Protein AF-X7E9Z0-F1 (afdb_monomer_lite)

pLDDT: mean 79.42, std 11.6, range [44.28, 94.25]

Secondary structure (DSSP, 8-state):
-PPP--EEEEEEEE-SSS-EEEEEEE---SSSHHHHHTTT--TT------------PPP-SSB--EEEETTTHHHHHHHHHTSPTT-B--EEEE-S-GGGGTTPPPPBPP-

Foldseek 3Di:
DPPPWAKAWQDWAAPDPPDIDTDIDTDQDPDDDVNVCVVPDDPPDDDDDDDDDDPDQPDQQAEDEEEEELSCVSVVVSSVVPYDPNYAYAYYYHYPDPVSVVPDDGGHHDD

Organism: NCBI:txid1449350

Structure (mmCIF, N/CA/C/O backbone):
data_AF-X7E9Z0-F1
#
_entry.id   AF-X7E9Z0-F1
#
loop_
_atom_site.group_PDB
_atom_site.id
_atom_site.type_symbol
_atom_site.label_atom_id
_atom_site.label_alt_id
_atom_site.label_comp_id
_atom_site.label_asym_id
_atom_site.label_entity_id
_atom_site.label_seq_id
_atom_site.pdbx_PDB_ins_code
_atom_site.Cartn_x
_atom_site.Cartn_y
_atom_site.Cartn_z
_atom_site.occupancy
_atom_site.B_iso_or_equiv
_atom_site.auth_seq_id
_atom_site.auth_comp_id
_atom_site.auth_asym_id
_atom_site.auth_atom_id
_atom_site.pdbx_PDB_model_num
ATOM 1 N N . MET A 1 1 ? 12.349 19.133 -4.521 1.00 44.28 1 MET A N 1
ATOM 2 C CA . MET A 1 1 ? 12.025 17.948 -3.697 1.00 44.28 1 MET A CA 1
ATOM 3 C C . MET A 1 1 ? 11.795 16.773 -4.642 1.00 44.28 1 MET A C 1
ATOM 5 O O . MET A 1 1 ? 11.046 16.936 -5.595 1.00 44.28 1 MET A O 1
ATOM 9 N N . ARG A 1 2 ? 12.520 15.656 -4.501 1.00 46.09 2 ARG A N 1
ATOM 10 C CA . ARG A 1 2 ? 12.305 14.464 -5.348 1.00 46.09 2 ARG A CA 1
ATOM 11 C C . ARG A 1 2 ? 11.078 13.725 -4.797 1.00 46.09 2 ARG A C 1
ATOM 13 O O . ARG A 1 2 ? 11.052 13.555 -3.581 1.00 46.09 2 ARG A O 1
ATOM 20 N N . P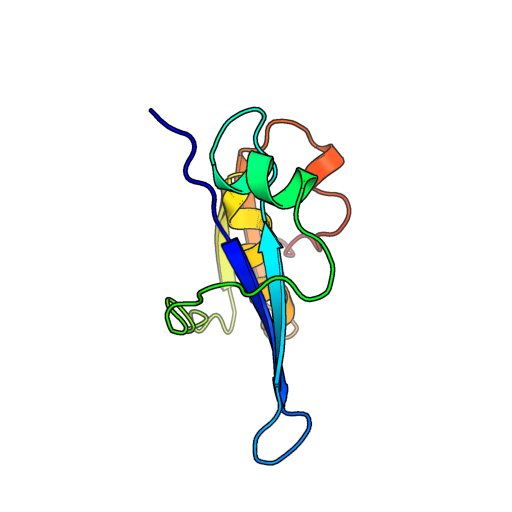RO A 1 3 ? 10.095 13.305 -5.612 1.00 50.44 3 PRO A N 1
ATOM 21 C CA . PRO A 1 3 ? 8.974 12.532 -5.089 1.00 50.44 3 PRO A CA 1
ATOM 22 C C . PRO A 1 3 ? 9.525 11.235 -4.492 1.00 50.44 3 PRO A C 1
ATOM 24 O O . PRO A 1 3 ? 10.210 10.468 -5.179 1.00 50.44 3 PRO A O 1
ATOM 27 N N . ALA A 1 4 ? 9.303 11.038 -3.193 1.00 53.28 4 ALA A N 1
ATOM 28 C CA . ALA A 1 4 ? 9.629 9.789 -2.532 1.00 53.28 4 ALA A CA 1
ATOM 29 C C . ALA A 1 4 ? 8.768 8.707 -3.182 1.00 53.28 4 ALA A C 1
ATOM 31 O O . ALA A 1 4 ? 7.547 8.770 -3.149 1.00 53.28 4 ALA A O 1
ATOM 32 N N . SER A 1 5 ? 9.396 7.738 -3.841 1.00 61.47 5 SER A N 1
ATOM 33 C CA . SER A 1 5 ? 8.654 6.577 -4.317 1.00 61.47 5 SER A CA 1
ATOM 34 C C . SER A 1 5 ? 8.384 5.693 -3.109 1.00 61.47 5 SER A C 1
ATOM 36 O O . SER A 1 5 ? 9.314 5.063 -2.609 1.00 61.47 5 SER A O 1
ATOM 38 N N . MET A 1 6 ? 7.147 5.687 -2.612 1.00 67.12 6 MET A N 1
ATOM 39 C CA . MET A 1 6 ? 6.764 4.781 -1.536 1.00 67.12 6 MET A CA 1
ATOM 40 C C . MET A 1 6 ? 6.396 3.420 -2.122 1.00 67.12 6 MET A C 1
ATOM 42 O O . MET A 1 6 ? 5.617 3.320 -3.074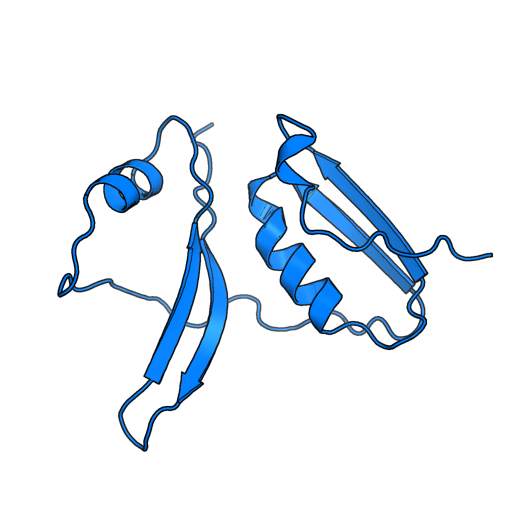 1.00 67.12 6 MET A O 1
ATOM 46 N N . THR A 1 7 ? 6.979 2.377 -1.542 1.00 66.38 7 THR A N 1
ATOM 47 C CA . THR A 1 7 ? 6.574 0.992 -1.758 1.00 66.38 7 THR A CA 1
ATOM 48 C C . THR A 1 7 ? 5.979 0.481 -0.461 1.00 66.38 7 THR A C 1
ATOM 50 O O . THR A 1 7 ? 6.626 0.566 0.584 1.00 66.38 7 THR A O 1
ATOM 53 N N . ALA A 1 8 ? 4.764 -0.041 -0.517 1.00 74.38 8 ALA A N 1
ATOM 54 C CA . ALA A 1 8 ? 4.082 -0.558 0.657 1.00 74.38 8 ALA A CA 1
ATOM 55 C C . ALA A 1 8 ? 3.836 -2.051 0.483 1.00 74.38 8 ALA A C 1
ATOM 57 O O . ALA A 1 8 ? 3.195 -2.476 -0.477 1.00 74.38 8 ALA A O 1
ATOM 58 N N . THR A 1 9 ? 4.340 -2.845 1.425 1.00 77.19 9 THR A N 1
ATOM 59 C CA . THR A 1 9 ? 4.020 -4.268 1.504 1.00 77.19 9 THR A CA 1
ATOM 60 C C . THR A 1 9 ? 2.528 -4.440 1.721 1.00 77.19 9 THR A C 1
ATOM 62 O O . THR A 1 9 ? 1.975 -3.939 2.703 1.00 77.19 9 THR A O 1
ATOM 65 N N . ARG A 1 10 ? 1.902 -5.193 0.823 1.00 77.44 10 ARG A N 1
ATOM 66 C CA . ARG A 1 10 ? 0.495 -5.551 0.909 1.00 77.44 10 ARG A CA 1
ATOM 67 C C . ARG A 1 10 ? 0.333 -6.876 1.638 1.00 77.44 10 ARG A C 1
ATOM 69 O O . ARG A 1 10 ? -0.342 -6.935 2.658 1.00 77.44 10 ARG A O 1
ATOM 76 N N . GLU A 1 11 ? 0.995 -7.917 1.145 1.00 82.50 11 GLU A N 1
ATOM 77 C CA . GLU A 1 11 ? 0.813 -9.288 1.620 1.00 82.50 11 GLU A CA 1
ATOM 78 C C . GLU A 1 11 ? 2.124 -10.077 1.554 1.00 82.50 11 GLU A C 1
ATOM 80 O O . GLU A 1 11 ? 2.932 -9.904 0.638 1.00 82.50 11 GLU A O 1
ATOM 85 N N . ILE A 1 12 ? 2.314 -10.976 2.519 1.00 86.19 12 ILE A N 1
ATOM 86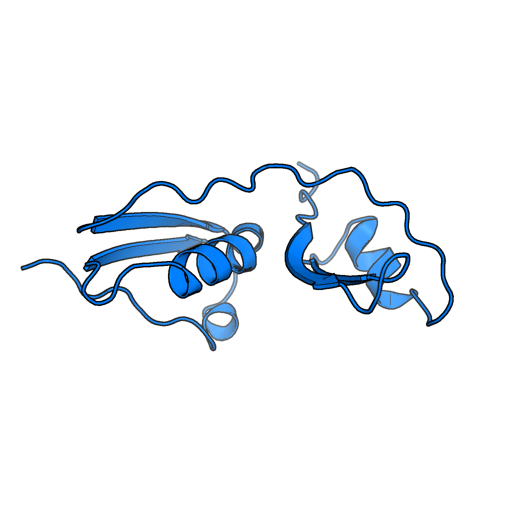 C CA . ILE A 1 12 ? 3.399 -11.957 2.525 1.00 86.19 12 ILE A CA 1
ATOM 87 C C . ILE A 1 12 ? 2.777 -13.318 2.819 1.00 86.19 12 ILE A C 1
ATOM 89 O O . ILE A 1 12 ? 2.221 -13.520 3.896 1.00 86.19 12 ILE A O 1
ATOM 93 N N . HIS A 1 13 ? 2.886 -14.247 1.874 1.00 87.94 13 HIS A N 1
ATOM 94 C CA . HIS A 1 13 ? 2.365 -15.607 1.991 1.00 87.94 13 HIS A CA 1
ATOM 95 C C . HIS A 1 13 ? 3.527 -16.589 1.943 1.00 87.94 13 HIS A C 1
ATOM 97 O O . HIS A 1 13 ? 4.290 -16.582 0.979 1.00 87.94 13 HIS A O 1
ATOM 103 N N . ARG A 1 14 ? 3.675 -17.448 2.953 1.00 90.88 14 ARG A N 1
ATOM 104 C CA . ARG A 1 14 ? 4.586 -18.597 2.834 1.00 90.88 14 ARG A CA 1
ATOM 105 C C . ARG A 1 14 ? 3.930 -19.654 1.953 1.00 90.88 14 ARG A C 1
ATOM 107 O O . ARG A 1 14 ? 2.743 -19.921 2.108 1.00 90.88 14 ARG A O 1
ATOM 114 N N . LEU A 1 15 ? 4.702 -20.235 1.044 1.00 92.00 15 LEU A N 1
ATOM 115 C CA . LEU A 1 15 ? 4.264 -21.302 0.141 1.00 92.00 15 LEU A CA 1
ATOM 116 C C . LEU A 1 15 ? 4.836 -22.673 0.543 1.00 92.00 15 LEU A C 1
ATOM 118 O O . LEU A 1 15 ? 4.341 -23.697 0.087 1.00 92.00 15 LEU A O 1
ATOM 122 N N . GLY A 1 16 ? 5.844 -22.690 1.417 1.00 90.44 16 GLY A N 1
ATOM 123 C CA . GLY A 1 16 ? 6.482 -23.885 1.965 1.00 90.44 16 GLY A CA 1
ATOM 124 C C . GLY A 1 16 ? 7.497 -23.507 3.047 1.00 90.44 16 GLY A C 1
ATOM 125 O O . GLY A 1 16 ? 7.445 -22.398 3.583 1.00 90.44 16 GLY A O 1
ATOM 126 N N . GLU A 1 17 ? 8.436 -24.404 3.360 1.00 90.44 17 GLU A N 1
ATOM 127 C CA . GLU A 1 17 ? 9.508 -24.102 4.325 1.00 90.44 17 GLU A CA 1
ATOM 128 C C . GLU A 1 17 ? 10.495 -23.045 3.809 1.00 90.44 17 GLU A C 1
ATOM 130 O O . GLU A 1 17 ? 10.935 -22.199 4.586 1.00 90.44 17 GLU A O 1
ATOM 135 N N . ALA A 1 18 ? 10.808 -23.064 2.509 1.00 90.06 18 ALA A N 1
ATOM 136 C CA . ALA A 1 18 ? 11.809 -22.186 1.896 1.00 90.06 18 ALA A CA 1
ATOM 137 C C . ALA A 1 18 ? 11.228 -21.149 0.916 1.00 90.06 18 ALA A C 1
ATOM 139 O O . ALA A 1 18 ? 11.934 -20.221 0.528 1.00 90.06 18 ALA A O 1
ATOM 140 N N . ASP A 1 19 ? 9.948 -21.271 0.554 1.00 91.31 19 ASP A N 1
ATOM 141 C CA . ASP A 1 19 ? 9.324 -20.441 -0.477 1.00 91.31 19 ASP A CA 1
ATOM 142 C C . ASP A 1 19 ? 8.302 -19.467 0.103 1.00 91.31 19 ASP A C 1
ATOM 144 O O . ASP A 1 19 ? 7.490 -19.801 0.974 1.00 91.31 19 ASP A O 1
ATOM 148 N N . ALA A 1 20 ? 8.295 -18.249 -0.436 1.00 90.25 20 ALA A N 1
ATOM 149 C CA . ALA A 1 20 ? 7.319 -17.229 -0.093 1.00 90.25 20 ALA A CA 1
ATOM 150 C C . ALA A 1 20 ? 6.941 -16.381 -1.308 1.00 90.25 20 ALA A C 1
ATOM 152 O O . ALA A 1 20 ? 7.747 -16.120 -2.200 1.00 90.25 20 ALA A O 1
ATOM 153 N N . ARG A 1 21 ? 5.703 -15.893 -1.300 1.00 91.12 21 ARG A N 1
ATOM 154 C CA . ARG A 1 21 ? 5.209 -14.870 -2.212 1.00 91.12 21 ARG A CA 1
ATOM 155 C C . ARG A 1 21 ? 5.044 -13.559 -1.463 1.00 91.12 21 ARG A C 1
ATOM 157 O O . ARG A 1 21 ? 4.350 -13.488 -0.452 1.00 91.12 21 ARG A O 1
ATOM 164 N N . PHE A 1 22 ? 5.647 -12.514 -2.008 1.00 88.62 22 PHE A N 1
ATOM 165 C CA . PHE A 1 22 ? 5.573 -11.155 -1.494 1.00 88.62 22 PHE A CA 1
ATOM 166 C C . PHE A 1 22 ? 4.848 -10.265 -2.506 1.00 88.62 22 PHE A C 1
ATOM 168 O O . PHE A 1 22 ? 5.211 -10.243 -3.682 1.00 88.62 22 PHE A O 1
ATOM 175 N N . ALA A 1 23 ? 3.825 -9.543 -2.054 1.00 88.81 23 ALA A N 1
ATOM 176 C CA . ALA A 1 23 ? 3.104 -8.561 -2.851 1.00 88.81 23 ALA A CA 1
ATOM 177 C C . ALA A 1 23 ? 3.257 -7.173 -2.228 1.00 88.81 23 ALA A C 1
ATOM 179 O O . ALA A 1 23 ? 3.078 -6.990 -1.021 1.00 88.81 23 ALA A O 1
ATOM 180 N N . PHE A 1 24 ? 3.561 -6.187 -3.064 1.00 86.38 24 PHE A N 1
ATOM 181 C CA . PHE A 1 24 ? 3.720 -4.797 -2.663 1.00 86.38 24 PHE A CA 1
ATOM 182 C C . PHE A 1 24 ? 3.189 -3.866 -3.743 1.00 86.38 24 PHE A C 1
ATOM 184 O O . PHE A 1 24 ? 3.251 -4.172 -4.934 1.00 86.38 24 PHE A O 1
ATOM 191 N N . ASP A 1 25 ? 2.701 -2.715 -3.304 1.00 84.44 25 ASP A N 1
ATOM 192 C CA . ASP A 1 25 ? 2.180 -1.678 -4.176 1.00 84.44 25 ASP A CA 1
ATOM 193 C C . ASP A 1 25 ? 3.227 -0.582 -4.368 1.00 84.44 25 ASP A C 1
ATOM 195 O O . ASP A 1 25 ? 3.940 -0.192 -3.437 1.00 84.44 25 ASP A O 1
ATOM 199 N N . VAL A 1 26 ? 3.311 -0.077 -5.598 1.00 83.81 26 VAL A N 1
ATOM 200 C CA . VAL A 1 26 ? 4.197 1.022 -5.980 1.00 83.81 26 VAL A CA 1
ATOM 201 C C . VAL A 1 26 ? 3.357 2.177 -6.484 1.00 83.81 26 VAL A C 1
ATOM 203 O O . VAL A 1 26 ? 2.672 2.059 -7.504 1.00 83.81 26 VAL A O 1
ATOM 206 N N . PHE A 1 27 ? 3.476 3.330 -5.833 1.00 79.75 27 PHE A N 1
ATOM 207 C CA . PHE A 1 27 ? 2.863 4.533 -6.368 1.00 79.75 27 PHE A CA 1
ATOM 208 C C . PHE A 1 27 ? 3.619 5.040 -7.613 1.00 79.75 27 PHE A C 1
ATOM 210 O O . PHE A 1 27 ? 4.845 5.196 -7.613 1.00 79.75 27 PHE A O 1
ATOM 217 N N . ARG A 1 28 ? 2.889 5.312 -8.704 1.00 79.62 28 ARG A N 1
ATOM 218 C CA . ARG A 1 28 ? 3.464 5.719 -9.999 1.00 79.62 28 ARG A CA 1
ATOM 219 C C . ARG A 1 28 ? 3.457 7.238 -10.171 1.00 79.62 28 ARG A C 1
ATOM 221 O O . ARG A 1 28 ? 2.545 7.802 -10.766 1.00 79.62 28 ARG A O 1
ATOM 228 N N . HIS A 1 29 ? 4.529 7.894 -9.737 1.00 77.56 29 HIS A N 1
ATOM 229 C CA . HIS A 1 29 ? 4.765 9.300 -10.078 1.00 77.56 29 HIS A CA 1
ATOM 230 C C . HIS A 1 29 ? 5.225 9.479 -11.538 1.00 77.56 29 HIS A C 1
ATOM 232 O O . HIS A 1 29 ? 5.752 8.557 -12.170 1.00 77.56 29 HIS A O 1
ATOM 238 N N . ARG A 1 30 ? 5.088 10.704 -12.072 1.00 75.81 30 ARG A N 1
ATOM 239 C CA . ARG A 1 30 ? 5.528 11.061 -13.438 1.00 75.81 30 ARG A CA 1
ATOM 240 C C . ARG A 1 30 ? 7.032 10.834 -13.646 1.00 75.81 30 ARG A C 1
ATOM 242 O O . ARG A 1 30 ? 7.452 10.412 -14.724 1.00 75.81 30 ARG A O 1
ATOM 249 N N . CYS A 1 31 ? 7.835 11.090 -12.616 1.00 77.06 31 CYS A N 1
ATOM 250 C CA . CYS A 1 31 ? 9.288 10.944 -12.621 1.00 77.06 31 CYS A CA 1
ATOM 251 C C . CYS A 1 31 ? 9.773 10.113 -11.421 1.00 77.06 31 CYS A C 1
ATOM 253 O O . CYS A 1 31 ? 9.051 9.932 -10.445 1.00 77.06 31 CYS A O 1
ATOM 255 N N . GLY A 1 32 ? 11.005 9.603 -11.501 1.00 80.31 32 GLY A N 1
ATOM 256 C CA . GLY A 1 32 ? 11.640 8.829 -10.429 1.00 80.31 32 GLY A CA 1
ATOM 257 C C . GLY A 1 32 ? 12.155 7.466 -10.890 1.00 80.31 32 GLY A C 1
ATOM 258 O O . GLY A 1 32 ? 11.711 6.925 -11.901 1.00 80.31 32 GLY A O 1
ATOM 259 N N . ARG A 1 33 ? 13.109 6.904 -10.137 1.00 85.88 33 ARG A N 1
ATOM 260 C CA . ARG A 1 33 ? 13.754 5.618 -10.464 1.00 85.88 33 ARG A CA 1
ATOM 261 C C . ARG A 1 33 ? 12.766 4.455 -10.413 1.00 85.88 33 ARG A C 1
ATOM 263 O O . ARG A 1 33 ? 12.722 3.658 -11.341 1.00 85.88 33 ARG A O 1
ATOM 270 N N . VAL A 1 34 ? 11.947 4.402 -9.366 1.00 87.25 34 VAL A N 1
ATOM 271 C CA . VAL A 1 34 ? 10.991 3.311 -9.145 1.00 87.25 34 VAL A CA 1
ATOM 272 C C . VAL A 1 34 ? 9.866 3.316 -10.199 1.00 87.25 34 VAL A C 1
ATOM 274 O O . VAL A 1 34 ? 9.684 2.284 -10.835 1.00 87.25 34 VAL A O 1
ATOM 277 N N . PRO A 1 35 ? 9.191 4.442 -10.527 1.00 86.50 35 PRO A N 1
ATOM 278 C CA . PRO A 1 35 ? 8.233 4.474 -11.641 1.00 86.50 35 PRO A CA 1
ATOM 279 C C . PRO A 1 35 ? 8.836 4.174 -13.025 1.00 86.50 35 PRO A C 1
ATOM 281 O O . PRO A 1 35 ? 8.133 3.744 -13.937 1.00 86.50 35 PRO A O 1
ATOM 284 N N . VAL A 1 36 ? 10.128 4.451 -13.243 1.00 88.44 36 VAL A N 1
ATOM 285 C CA . VAL A 1 36 ? 10.829 4.026 -14.470 1.00 88.44 36 VAL A CA 1
ATOM 286 C C . VAL A 1 36 ? 11.045 2.517 -14.474 1.00 88.44 36 VAL A C 1
ATOM 288 O O . VAL A 1 36 ? 10.789 1.891 -15.498 1.00 88.44 36 VAL A O 1
ATOM 291 N N . TRP A 1 37 ? 11.464 1.943 -13.348 1.00 89.81 37 TRP A N 1
ATOM 292 C CA . TRP A 1 37 ? 11.640 0.502 -13.195 1.00 89.81 37 TRP A CA 1
ATOM 293 C C . TRP A 1 37 ? 10.323 -0.267 -13.373 1.00 89.81 37 TRP A C 1
ATOM 295 O O . TRP A 1 37 ? 10.287 -1.203 -14.163 1.00 89.81 37 TRP A O 1
ATOM 305 N N . THR A 1 38 ? 9.206 0.183 -12.786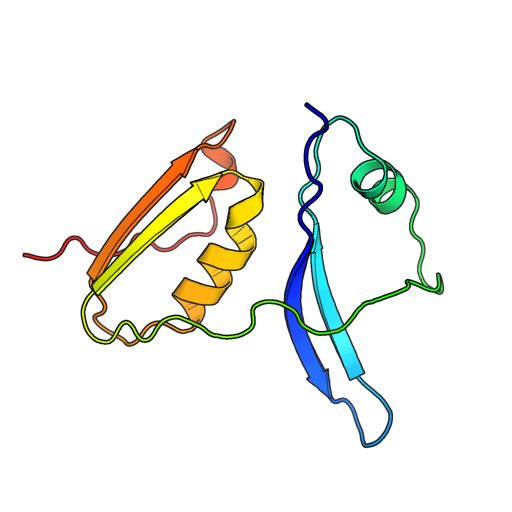 1.00 90.00 38 THR A N 1
ATOM 306 C CA . THR A 1 38 ? 7.901 -0.499 -12.943 1.00 90.00 38 THR A CA 1
ATOM 307 C C . THR A 1 38 ? 7.380 -0.541 -14.379 1.00 90.00 38 THR A C 1
ATOM 309 O O . THR A 1 38 ? 6.515 -1.350 -14.689 1.00 90.00 38 THR A O 1
ATOM 312 N N . ARG A 1 39 ? 7.887 0.317 -15.274 1.00 89.25 39 ARG A N 1
ATOM 313 C CA . ARG A 1 39 ? 7.562 0.279 -16.712 1.00 89.25 39 ARG A CA 1
ATOM 314 C C . ARG A 1 39 ? 8.376 -0.747 -17.498 1.00 89.25 39 ARG A C 1
ATOM 316 O O . ARG A 1 39 ? 8.057 -0.981 -18.657 1.00 89.25 39 ARG A O 1
ATOM 323 N N . LYS A 1 40 ? 9.453 -1.268 -16.915 1.00 91.69 40 LYS A N 1
ATOM 324 C CA . LYS A 1 40 ? 10.439 -2.115 -17.595 1.00 91.69 40 LYS A CA 1
ATOM 325 C C . LYS A 1 40 ? 10.582 -3.500 -16.976 1.00 91.69 40 LYS A C 1
ATOM 327 O O . LYS A 1 40 ? 11.017 -4.392 -17.687 1.00 91.69 40 LYS A O 1
ATOM 332 N N . VAL A 1 41 ? 10.234 -3.649 -15.695 1.00 93.25 41 VAL A N 1
ATOM 333 C CA . VAL A 1 41 ? 10.365 -4.908 -14.956 1.00 93.25 41 VAL A CA 1
ATOM 334 C C . VAL A 1 41 ? 9.669 -6.052 -15.693 1.00 93.25 41 VAL A C 1
ATOM 336 O O . VAL A 1 41 ? 8.504 -5.937 -16.081 1.00 93.25 41 VAL A O 1
ATOM 339 N N . ALA A 1 42 ? 10.389 -7.155 -15.868 1.00 94.00 42 ALA A N 1
ATOM 340 C CA . ALA A 1 42 ? 9.875 -8.387 -16.451 1.00 94.00 42 ALA A CA 1
ATOM 341 C C . ALA A 1 42 ? 9.846 -9.534 -15.428 1.00 94.00 42 ALA A C 1
ATOM 343 O O . ALA A 1 42 ? 10.496 -9.490 -14.380 1.00 94.00 42 ALA A O 1
ATOM 344 N N . LEU A 1 43 ? 9.092 -10.592 -15.741 1.00 94.25 43 LEU A N 1
ATOM 345 C CA . LEU A 1 43 ? 9.131 -11.828 -14.958 1.00 94.25 43 LEU A CA 1
ATOM 346 C C . LEU A 1 43 ? 10.542 -12.428 -14.990 1.00 94.25 43 LEU A C 1
ATOM 348 O O . LEU A 1 43 ? 11.186 -12.457 -16.035 1.00 94.25 43 LEU A O 1
ATOM 352 N N . GLY A 1 44 ? 10.999 -12.921 -13.839 1.00 93.44 44 GLY A N 1
ATOM 353 C CA . GLY A 1 44 ? 12.344 -13.475 -13.670 1.00 93.44 44 GLY A CA 1
ATOM 354 C C . GLY A 1 44 ? 13.412 -12.450 -13.275 1.00 93.44 44 GLY A C 1
ATOM 355 O O . GLY A 1 44 ? 14.528 -12.852 -12.960 1.00 93.44 44 GLY A O 1
ATOM 356 N N . GLU A 1 45 ? 13.096 -11.150 -13.235 1.00 93.69 45 GLU A N 1
ATOM 357 C CA . GLU A 1 45 ? 14.025 -10.156 -12.690 1.00 93.69 45 GLU A CA 1
ATOM 358 C C . GLU A 1 45 ? 14.215 -10.309 -11.176 1.00 93.69 45 GLU A C 1
ATOM 360 O O . GLU A 1 45 ? 13.258 -10.418 -10.406 1.00 93.69 45 GLU A O 1
ATOM 365 N N . THR A 1 46 ? 15.473 -10.234 -10.739 1.00 92.44 46 THR A N 1
ATOM 366 C CA . THR A 1 46 ? 15.828 -10.202 -9.319 1.00 92.44 46 THR A CA 1
ATOM 367 C C . THR A 1 46 ? 15.589 -8.811 -8.740 1.00 92.44 46 THR A C 1
ATOM 369 O O . THR A 1 46 ? 16.148 -7.820 -9.213 1.00 92.44 46 THR A O 1
ATOM 372 N N . VAL A 1 47 ? 14.812 -8.741 -7.658 1.00 90.06 47 VAL A N 1
ATOM 373 C CA . VAL A 1 47 ? 14.522 -7.500 -6.928 1.00 90.06 47 VAL A CA 1
ATOM 374 C C . VAL A 1 47 ? 15.121 -7.586 -5.529 1.00 90.06 47 VAL A C 1
ATOM 376 O O . VAL A 1 47 ? 14.822 -8.508 -4.774 1.00 90.06 47 VAL A O 1
ATOM 379 N N . ALA A 1 48 ? 15.962 -6.616 -5.169 1.00 88.56 48 ALA A N 1
ATOM 380 C CA . ALA A 1 48 ? 16.487 -6.506 -3.812 1.00 88.56 48 ALA A CA 1
ATOM 381 C C . ALA A 1 48 ? 15.417 -5.931 -2.872 1.00 8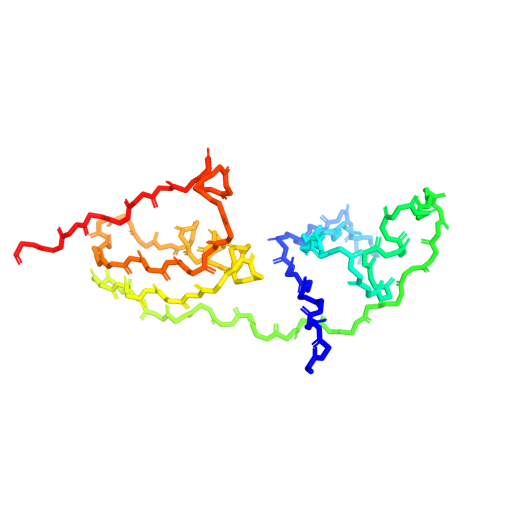8.56 48 ALA A C 1
ATOM 383 O O . ALA A 1 48 ? 14.811 -4.900 -3.169 1.00 88.56 48 ALA A O 1
ATOM 384 N N . ILE A 1 49 ? 15.212 -6.583 -1.727 1.00 85.44 49 ILE A N 1
ATOM 385 C CA . ILE A 1 49 ? 14.241 -6.185 -0.701 1.00 85.44 49 ILE A CA 1
ATOM 386 C C . ILE A 1 49 ? 14.977 -6.073 0.634 1.00 85.44 49 ILE A C 1
ATOM 388 O O . ILE A 1 49 ? 15.836 -6.893 0.951 1.00 85.44 49 ILE A O 1
ATOM 392 N N . THR A 1 50 ? 14.636 -5.063 1.428 1.00 84.06 50 THR A N 1
ATOM 393 C CA . THR A 1 50 ? 15.221 -4.842 2.755 1.00 84.06 50 THR A CA 1
ATOM 394 C C . THR A 1 50 ? 14.147 -4.917 3.831 1.00 84.06 50 THR A C 1
ATOM 396 O O . THR A 1 50 ? 13.362 -3.979 3.957 1.00 84.06 50 THR A O 1
ATOM 399 N N . GLY A 1 51 ? 14.165 -5.997 4.621 1.00 69.69 51 GLY A N 1
ATOM 400 C CA . GLY A 1 51 ? 13.309 -6.217 5.791 1.00 69.69 51 GLY A CA 1
ATOM 401 C C . GLY A 1 51 ? 11.799 -6.026 5.563 1.00 69.69 51 GLY A C 1
ATOM 402 O O . GLY A 1 51 ? 11.330 -5.686 4.480 1.00 69.69 51 GLY A O 1
ATOM 403 N N . PRO A 1 52 ? 11.004 -6.209 6.620 1.00 72.12 52 PRO A N 1
ATOM 404 C CA . PRO A 1 52 ? 9.828 -5.393 6.848 1.00 72.12 52 PRO A CA 1
ATOM 405 C C . PRO A 1 52 ? 10.214 -4.196 7.728 1.00 72.12 52 PRO A C 1
ATOM 407 O O . PRO A 1 52 ? 10.765 -4.361 8.816 1.00 72.12 52 PRO A O 1
ATOM 410 N N . SER A 1 53 ? 9.885 -2.982 7.294 1.00 70.81 53 SER A N 1
ATOM 411 C CA . SER A 1 53 ? 9.891 -1.786 8.143 1.00 70.81 53 SER A CA 1
ATOM 412 C C . SER A 1 53 ? 8.444 -1.344 8.407 1.00 70.81 53 SER A C 1
ATOM 414 O O . SER A 1 53 ? 7.588 -1.436 7.531 1.00 70.81 53 SER A O 1
ATOM 416 N N . GLY A 1 54 ? 8.126 -0.921 9.639 1.00 63.97 54 GLY A N 1
ATOM 417 C CA . GLY A 1 54 ? 6.811 -0.335 9.962 1.00 63.97 54 GLY A CA 1
ATOM 418 C C . GLY A 1 54 ? 5.612 -1.303 9.974 1.00 63.97 54 GLY A C 1
ATOM 419 O O . GLY A 1 54 ? 4.552 -0.991 9.428 1.00 63.97 54 GLY A O 1
ATOM 420 N N . ASN A 1 55 ? 5.739 -2.481 10.599 1.00 62.78 55 ASN A N 1
ATOM 421 C CA . ASN A 1 55 ? 4.656 -3.479 10.597 1.00 62.78 55 ASN A CA 1
ATOM 422 C C . ASN A 1 55 ? 3.637 -3.358 11.747 1.00 62.78 55 ASN A C 1
ATOM 424 O O . ASN A 1 55 ? 2.704 -4.152 11.826 1.00 62.78 55 ASN A O 1
ATOM 428 N N . ARG A 1 56 ? 3.804 -2.405 12.669 1.00 66.75 56 ARG A N 1
ATOM 429 C CA . ARG A 1 56 ? 2.885 -2.277 13.803 1.00 66.75 56 ARG A CA 1
ATOM 430 C C . ARG A 1 56 ? 1.684 -1.433 13.382 1.00 66.75 56 ARG A C 1
ATOM 432 O O . ARG A 1 56 ? 1.827 -0.233 13.165 1.00 66.75 56 ARG A O 1
ATOM 439 N N . LEU A 1 57 ? 0.520 -2.068 13.251 1.00 70.62 57 LEU A N 1
ATOM 440 C CA . LEU A 1 57 ? -0.742 -1.336 13.230 1.00 70.62 57 LEU A CA 1
ATOM 441 C C . LEU A 1 57 ? -0.917 -0.675 14.605 1.00 70.62 57 LEU A C 1
ATOM 443 O O . LEU A 1 57 ? -0.690 -1.345 15.619 1.00 70.62 57 LEU A O 1
ATOM 447 N N . PRO A 1 58 ? -1.257 0.621 14.673 1.00 70.56 58 PRO A N 1
ATOM 448 C CA . PRO A 1 58 ? -1.598 1.229 15.947 1.00 70.56 58 PRO A CA 1
ATOM 449 C C . PRO A 1 58 ? -2.852 0.532 16.501 1.00 70.56 58 PRO A C 1
ATOM 451 O O . PRO A 1 58 ? -3.798 0.314 15.739 1.00 70.56 58 PRO A O 1
ATOM 454 N N . PRO A 1 59 ? -2.881 0.156 17.792 1.00 70.25 59 PRO A N 1
ATOM 455 C CA . PRO A 1 59 ? -4.100 -0.356 18.400 1.00 70.25 59 PRO A CA 1
ATOM 456 C C . PRO A 1 59 ? -5.167 0.743 18.343 1.00 70.25 59 PRO A C 1
ATOM 458 O O . PRO A 1 59 ? -4.963 1.841 18.859 1.00 70.25 59 PRO A O 1
ATOM 461 N N . ALA A 1 60 ? -6.282 0.460 17.676 1.00 72.62 60 ALA A N 1
ATOM 462 C CA . ALA A 1 60 ? -7.384 1.396 17.488 1.00 72.62 60 ALA A CA 1
ATOM 463 C C . ALA A 1 60 ? -8.710 0.665 17.720 1.00 72.62 60 ALA A C 1
ATOM 465 O O . ALA A 1 60 ? -9.423 0.314 16.783 1.00 72.62 60 ALA A O 1
ATOM 466 N N . GLU A 1 61 ? -9.010 0.384 18.989 1.00 71.94 61 GLU A N 1
ATOM 467 C CA . GLU A 1 61 ? -10.186 -0.411 19.365 1.00 71.94 61 GLU A CA 1
ATOM 468 C C . GLU A 1 61 ? -11.499 0.322 19.067 1.00 71.94 61 GLU A C 1
ATOM 470 O O . GLU A 1 61 ? -12.459 -0.292 18.611 1.00 71.94 61 GLU A O 1
ATOM 475 N N . TRP A 1 62 ? -11.532 1.645 19.257 1.00 76.56 62 TRP A N 1
ATOM 476 C CA . TRP A 1 62 ? -12.756 2.441 19.112 1.00 76.56 62 TRP A CA 1
ATOM 477 C C . TRP A 1 62 ? -12.655 3.536 18.044 1.00 76.56 62 TRP A C 1
ATOM 479 O O . TRP A 1 62 ? -13.645 3.811 17.364 1.00 76.56 62 TRP A O 1
ATOM 489 N N . ARG A 1 63 ? -11.473 4.141 17.849 1.00 83.94 63 ARG A N 1
ATOM 490 C CA . ARG A 1 63 ? -11.290 5.251 16.906 1.00 83.94 63 ARG A CA 1
ATOM 491 C C . ARG A 1 63 ? -9.943 5.250 16.195 1.00 83.94 63 ARG A C 1
ATOM 493 O O . ARG A 1 63 ? -8.908 5.086 16.835 1.00 83.94 63 ARG A O 1
ATOM 500 N N . ALA A 1 64 ? -9.971 5.508 14.888 1.00 86.88 64 ALA A N 1
ATOM 501 C CA . ALA A 1 64 ? -8.793 5.683 14.045 1.00 86.88 64 ALA A CA 1
ATOM 502 C C . ALA A 1 64 ? -8.929 6.946 13.180 1.00 86.88 64 ALA A C 1
ATOM 504 O O . ALA A 1 64 ? -9.812 7.027 12.334 1.00 86.88 64 ALA A O 1
ATOM 505 N N . ASP A 1 65 ? -8.039 7.921 13.361 1.00 88.12 65 ASP A N 1
ATOM 506 C CA . ASP A 1 65 ? -7.946 9.089 12.482 1.00 88.12 65 ASP A CA 1
ATOM 507 C C . ASP A 1 65 ? -6.687 8.963 11.610 1.00 88.12 65 ASP A C 1
ATOM 509 O O . ASP A 1 65 ? -5.568 8.894 12.119 1.00 88.12 65 ASP A O 1
ATOM 513 N N . LEU A 1 66 ? -6.868 8.883 10.289 1.00 87.94 66 LEU A N 1
ATOM 514 C CA . LEU A 1 66 ? -5.799 8.603 9.325 1.00 87.94 66 LEU A CA 1
ATOM 515 C C . LEU A 1 66 ? -5.583 9.795 8.393 1.00 87.94 66 LEU A C 1
ATOM 517 O O . LEU A 1 66 ? -6.530 10.345 7.829 1.00 87.94 66 LEU A O 1
ATOM 521 N N . VAL A 1 67 ? -4.324 10.180 8.195 1.00 88.81 67 VAL A N 1
ATOM 522 C CA . VAL A 1 67 ? -3.946 11.267 7.287 1.00 88.81 67 VAL A CA 1
ATOM 523 C C . VAL A 1 67 ? -2.801 10.802 6.400 1.00 88.81 67 VAL A C 1
ATOM 525 O O . VAL A 1 67 ? -1.835 10.223 6.892 1.00 88.81 67 VAL A O 1
ATOM 528 N N . GLY A 1 68 ? -2.900 11.055 5.099 1.00 86.50 68 GLY A N 1
ATOM 529 C CA . GLY A 1 68 ? -1.850 10.703 4.148 1.00 86.50 68 GLY A CA 1
ATOM 530 C C . GLY A 1 68 ? -2.017 11.400 2.806 1.00 86.50 68 GLY A C 1
ATOM 531 O O . GLY A 1 68 ? -3.026 12.055 2.554 1.00 86.50 68 GLY A O 1
ATOM 532 N N . ASP A 1 69 ? -1.019 11.262 1.947 1.00 87.38 69 ASP A N 1
ATOM 533 C CA . ASP A 1 69 ? -1.088 11.660 0.543 1.00 87.38 69 ASP A CA 1
ATOM 534 C C . ASP A 1 69 ? -1.325 10.431 -0.353 1.00 87.38 69 ASP A C 1
ATOM 536 O O . ASP A 1 69 ? -1.653 9.340 0.129 1.00 87.38 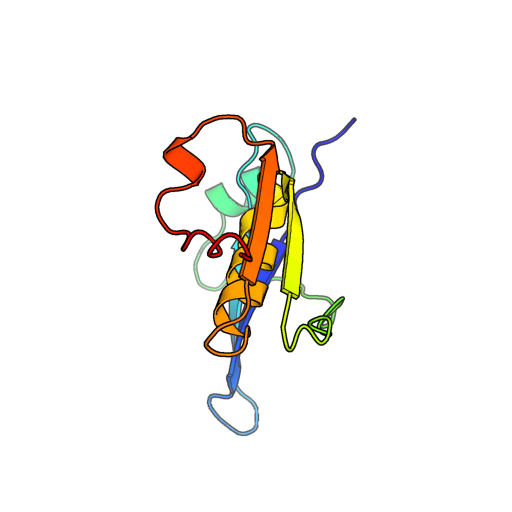69 ASP A O 1
ATOM 540 N N . GLU A 1 70 ? -1.154 10.584 -1.664 1.00 82.75 70 GLU A N 1
ATOM 541 C CA . GLU A 1 70 ? -1.333 9.494 -2.617 1.00 82.75 70 GLU A CA 1
ATOM 542 C C . GLU A 1 70 ? -0.374 8.316 -2.406 1.00 82.75 70 GLU A C 1
ATOM 544 O O . GLU A 1 70 ? -0.702 7.172 -2.729 1.00 82.75 70 GLU A O 1
ATOM 549 N N . THR A 1 71 ? 0.792 8.566 -1.812 1.00 82.44 71 THR A N 1
ATOM 550 C CA . THR A 1 71 ? 1.774 7.524 -1.522 1.00 82.44 71 THR A CA 1
ATOM 551 C C . THR A 1 71 ? 1.364 6.696 -0.303 1.00 82.44 71 THR A C 1
ATOM 553 O O . THR A 1 71 ? 1.657 5.501 -0.251 1.00 82.44 71 THR A O 1
ATOM 556 N N . GLY A 1 72 ? 0.647 7.299 0.656 1.00 83.69 72 GLY A N 1
ATOM 557 C CA . GLY A 1 72 ? 0.147 6.665 1.886 1.00 83.69 72 GLY A CA 1
ATOM 558 C C . GLY A 1 72 ? -1.068 5.754 1.701 1.00 83.69 72 GLY A C 1
ATOM 559 O O . GLY A 1 72 ? -1.391 4.967 2.594 1.00 83.69 72 GLY A O 1
ATOM 560 N N . ILE A 1 73 ? -1.715 5.820 0.537 1.00 84.44 73 ILE A N 1
ATOM 561 C CA . ILE A 1 73 ? -2.931 5.074 0.193 1.00 84.44 73 ILE A CA 1
ATOM 562 C C . ILE A 1 73 ? -2.831 3.569 0.518 1.00 84.44 73 ILE A C 1
ATOM 564 O O . ILE A 1 73 ? -3.708 3.068 1.226 1.00 84.44 73 ILE A O 1
ATOM 568 N N . PRO A 1 74 ? -1.785 2.824 0.099 1.00 81.06 74 PRO A N 1
ATOM 569 C CA . PRO A 1 74 ? -1.718 1.389 0.383 1.00 81.06 74 PRO A CA 1
ATOM 570 C C . PRO A 1 74 ? -1.565 1.075 1.879 1.00 81.06 74 PRO A C 1
ATOM 572 O O . PRO A 1 74 ? -2.095 0.082 2.374 1.00 81.06 74 PRO A O 1
ATOM 575 N N . VAL A 1 75 ? -0.868 1.935 2.631 1.00 83.25 75 VAL A N 1
ATOM 576 C CA . VAL A 1 75 ? -0.707 1.769 4.083 1.00 83.25 75 VAL A CA 1
ATOM 577 C C . VAL A 1 75 ? -2.042 1.987 4.788 1.00 83.25 75 VAL A C 1
ATOM 579 O O . VAL A 1 75 ? -2.413 1.191 5.646 1.00 83.25 75 VAL A O 1
ATOM 582 N N . ILE A 1 76 ? -2.787 3.017 4.389 1.00 85.94 76 ILE A N 1
ATOM 583 C CA . ILE A 1 76 ? -4.130 3.302 4.907 1.00 85.94 76 ILE A CA 1
ATOM 584 C C . ILE A 1 76 ? -5.096 2.154 4.575 1.00 85.94 76 ILE A C 1
ATOM 586 O O . ILE A 1 76 ? -5.867 1.747 5.440 1.00 85.94 76 ILE A O 1
ATOM 590 N N . ALA A 1 77 ? -4.999 1.559 3.380 1.00 83.06 77 ALA A N 1
ATOM 591 C CA . ALA A 1 77 ? -5.797 0.386 2.996 1.00 83.06 77 ALA A CA 1
ATOM 592 C C . ALA A 1 77 ? -5.536 -0.803 3.921 1.00 83.06 77 ALA A C 1
ATOM 594 O O . ALA A 1 77 ? -6.467 -1.444 4.409 1.00 83.06 77 ALA A O 1
ATOM 595 N N . ARG A 1 78 ? -4.254 -1.066 4.192 1.00 81.25 78 ARG A N 1
ATOM 596 C CA . ARG A 1 78 ? -3.821 -2.123 5.105 1.00 81.25 78 ARG A CA 1
ATOM 597 C C . ARG A 1 78 ? -4.304 -1.878 6.532 1.00 81.25 78 ARG A C 1
ATOM 599 O O . ARG A 1 78 ? -4.703 -2.829 7.195 1.00 81.25 78 ARG A O 1
ATOM 606 N N . ILE A 1 79 ? -4.288 -0.626 6.995 1.00 85.12 79 ILE A N 1
ATOM 607 C CA . ILE A 1 79 ? -4.838 -0.268 8.307 1.00 85.12 79 ILE A CA 1
ATOM 608 C C . ILE A 1 79 ? -6.335 -0.576 8.341 1.00 85.12 79 ILE A C 1
ATOM 610 O O . ILE A 1 79 ? -6.760 -1.285 9.245 1.00 85.12 79 ILE A O 1
ATOM 614 N N . PHE A 1 80 ? -7.113 -0.144 7.339 1.00 83.69 80 PHE A N 1
ATOM 615 C CA . PHE A 1 80 ? -8.551 -0.431 7.278 1.00 83.69 80 PHE A CA 1
ATOM 616 C C . PHE A 1 80 ? -8.884 -1.916 7.311 1.00 83.69 80 PHE A C 1
ATOM 618 O O . PHE A 1 80 ? -9.799 -2.308 8.029 1.00 83.69 80 PHE A O 1
ATOM 625 N N . ALA A 1 81 ? -8.139 -2.737 6.571 1.00 83.25 81 ALA A N 1
ATOM 626 C CA . ALA A 1 81 ? -8.349 -4.181 6.550 1.00 83.25 81 ALA A CA 1
ATOM 627 C C . ALA A 1 81 ? -8.113 -4.851 7.919 1.00 83.25 81 ALA A C 1
ATOM 629 O O . ALA A 1 81 ? -8.611 -5.949 8.146 1.00 83.25 81 ALA A O 1
ATOM 630 N N . GLY A 1 82 ? -7.355 -4.207 8.814 1.00 83.06 82 GLY A N 1
ATOM 631 C CA . GLY A 1 82 ? -7.052 -4.704 10.157 1.00 83.06 82 GLY A CA 1
ATOM 632 C C . GLY A 1 82 ? -7.835 -4.040 11.293 1.00 83.06 82 GLY A C 1
ATOM 633 O O . GLY A 1 82 ? -7.603 -4.399 12.446 1.00 83.06 82 GLY A O 1
ATOM 634 N N . LEU A 1 83 ? -8.716 -3.069 11.016 1.00 85.62 83 LEU A N 1
ATOM 635 C CA . LEU A 1 83 ? -9.519 -2.424 12.061 1.00 85.62 83 LEU A CA 1
ATOM 636 C C . LEU A 1 83 ? -10.604 -3.365 12.591 1.00 85.62 83 LEU A C 1
ATOM 638 O O . LEU A 1 83 ? -11.166 -4.180 11.858 1.00 85.62 83 LEU A O 1
ATOM 642 N N . ALA A 1 84 ? -10.929 -3.213 13.874 1.00 85.00 84 ALA A N 1
ATOM 643 C CA . ALA A 1 84 ? -12.031 -3.934 14.486 1.00 85.00 84 ALA A CA 1
ATOM 644 C C . ALA A 1 84 ? -13.376 -3.507 13.873 1.00 85.00 84 ALA A C 1
ATOM 646 O O . ALA A 1 84 ? -13.575 -2.367 13.438 1.00 85.00 84 ALA A O 1
ATOM 647 N N . ALA A 1 85 ? -14.342 -4.426 13.862 1.00 82.12 85 ALA A N 1
ATOM 648 C CA . ALA A 1 85 ? -15.702 -4.084 13.472 1.00 82.12 85 ALA A CA 1
ATOM 649 C C . ALA A 1 85 ? -16.260 -3.018 14.432 1.00 82.12 85 ALA A C 1
ATOM 651 O O . ALA A 1 85 ? -16.273 -3.213 15.643 1.00 82.12 85 ALA A O 1
ATOM 652 N N . GLY A 1 86 ? -16.726 -1.894 13.884 1.00 82.56 86 GLY A N 1
ATOM 653 C CA . GLY A 1 86 ? -17.268 -0.781 14.670 1.00 82.56 86 GLY A CA 1
ATOM 654 C C . GLY A 1 86 ? -16.282 0.350 14.968 1.00 82.56 86 GLY A C 1
ATOM 655 O O . GLY A 1 86 ? -16.720 1.374 15.487 1.00 82.56 86 GLY A O 1
ATOM 656 N N . THR A 1 87 ? -15.001 0.234 14.589 1.00 87.06 87 THR A N 1
ATOM 657 C CA . THR A 1 87 ? -14.068 1.368 14.665 1.00 87.06 87 THR A CA 1
ATOM 658 C C . THR A 1 87 ? -14.608 2.555 13.857 1.00 87.06 87 THR A C 1
ATOM 660 O O . THR A 1 87 ? -14.940 2.425 12.674 1.00 87.06 87 THR A O 1
ATOM 663 N N . CYS A 1 88 ? -14.699 3.723 14.495 1.00 87.31 88 CYS A N 1
ATOM 664 C CA . CYS A 1 88 ? -15.114 4.977 13.866 1.00 87.31 88 CYS A CA 1
ATOM 665 C C . CYS A 1 88 ? -13.915 5.918 13.660 1.00 87.31 88 CYS A C 1
ATOM 667 O O . CYS A 1 88 ? -12.803 5.645 14.109 1.00 87.31 88 CYS A O 1
ATOM 669 N N . GLY A 1 89 ? -14.109 7.029 12.955 1.00 87.31 89 GLY A N 1
ATOM 670 C CA . GLY A 1 89 ? -13.082 8.060 12.806 1.00 87.31 89 GLY A CA 1
ATOM 671 C C . GLY A 1 89 ? -13.106 8.746 11.450 1.00 87.31 89 GLY A C 1
ATOM 672 O O . GLY A 1 89 ? -14.094 8.683 10.718 1.00 87.31 89 GLY A O 1
ATOM 673 N N . THR A 1 90 ? -12.011 9.427 11.130 1.00 87.56 90 THR A N 1
ATOM 674 C CA . THR A 1 90 ? -11.876 10.234 9.917 1.00 87.56 90 THR A CA 1
ATOM 675 C C . THR A 1 90 ? -10.666 9.800 9.110 1.00 87.56 90 THR A C 1
ATOM 677 O O . THR A 1 90 ? -9.625 9.426 9.641 1.00 87.56 90 THR A O 1
ATOM 680 N N . THR A 1 91 ? -10.762 9.885 7.787 1.00 87.38 91 THR A N 1
ATOM 681 C CA . THR A 1 91 ? -9.598 9.735 6.913 1.00 87.38 91 THR A CA 1
ATOM 682 C C . THR A 1 91 ? -9.501 10.918 5.973 1.00 87.38 91 THR A C 1
ATOM 684 O O . THR A 1 91 ? -10.475 11.261 5.304 1.00 87.38 91 THR A O 1
ATOM 687 N N . ARG A 1 92 ? -8.330 11.557 5.942 1.00 87.69 92 ARG A N 1
ATOM 688 C CA . ARG A 1 92 ? -8.043 12.710 5.088 1.00 87.69 92 ARG A CA 1
ATOM 689 C C . ARG A 1 92 ? -6.886 12.381 4.158 1.00 87.69 92 ARG A C 1
ATOM 691 O O . ARG A 1 92 ? -5.771 12.141 4.610 1.00 87.69 92 ARG A O 1
ATOM 698 N N . LEU A 1 93 ? -7.175 12.394 2.862 1.00 85.88 93 LEU A N 1
ATOM 699 C CA . LEU A 1 93 ? -6.201 12.127 1.814 1.00 85.88 93 LEU A CA 1
ATOM 700 C C . LEU A 1 93 ? -5.922 13.396 1.010 1.00 85.88 93 LEU A C 1
ATOM 702 O O . LEU A 1 93 ? -6.854 14.070 0.573 1.00 85.88 93 LEU A O 1
ATOM 706 N N . PHE A 1 94 ? -4.645 13.698 0.801 1.00 87.31 94 PHE A N 1
ATOM 707 C CA . PHE A 1 94 ? -4.182 14.759 -0.090 1.00 87.31 94 PHE A CA 1
ATOM 708 C C . PHE A 1 94 ? -3.739 14.117 -1.401 1.00 87.31 94 PHE A C 1
ATOM 710 O O . PHE A 1 94 ? -2.608 13.665 -1.518 1.00 87.31 94 PHE A O 1
ATOM 717 N N . VAL A 1 95 ? -4.656 14.007 -2.361 1.00 83.88 95 VAL A N 1
ATOM 718 C CA . VAL A 1 95 ? -4.415 13.299 -3.625 1.00 83.88 95 VAL A CA 1
ATOM 719 C C . VAL A 1 95 ? -4.591 14.231 -4.822 1.00 83.88 95 VAL A C 1
ATOM 721 O O . VAL A 1 95 ? -5.403 15.154 -4.754 1.00 83.88 95 VAL A O 1
ATOM 724 N N . PRO A 1 96 ? -3.893 13.987 -5.946 1.00 81.00 96 PRO A N 1
ATOM 725 C CA . PRO A 1 96 ? -4.050 14.804 -7.150 1.00 81.00 96 PRO A CA 1
ATOM 726 C C . PRO A 1 96 ? -5.426 14.693 -7.824 1.00 81.00 96 PRO A C 1
ATOM 728 O O . PRO A 1 96 ? -5.792 15.567 -8.603 1.00 81.00 96 PRO A O 1
ATOM 731 N N . SER A 1 97 ? -6.159 13.598 -7.591 1.00 80.75 97 SER A N 1
ATOM 732 C CA . SER A 1 97 ? -7.472 13.336 -8.190 1.00 80.75 97 SER A CA 1
ATOM 733 C C . SER A 1 97 ? -8.315 12.422 -7.300 1.00 80.75 97 SER A C 1
ATOM 735 O O . SER A 1 97 ? -7.795 11.489 -6.685 1.00 80.75 97 SER A O 1
ATOM 737 N N . GLU A 1 98 ? -9.630 12.649 -7.283 1.00 74.56 98 GLU A N 1
ATOM 738 C CA . GLU A 1 98 ? -10.600 11.817 -6.561 1.00 74.56 98 GLU A CA 1
ATOM 739 C C . GLU A 1 98 ? -10.696 10.389 -7.113 1.00 74.56 98 GLU A C 1
ATOM 741 O O . GLU A 1 98 ? -11.039 9.465 -6.380 1.00 74.56 98 GLU A O 1
ATOM 746 N N . ASP A 1 99 ? -10.321 10.157 -8.375 1.00 75.31 99 ASP A N 1
ATOM 747 C CA . ASP A 1 99 ? -10.345 8.814 -8.969 1.00 75.31 99 ASP A CA 1
ATOM 748 C C . ASP A 1 99 ? -9.406 7.826 -8.260 1.00 75.31 99 ASP A C 1
ATOM 750 O O . ASP A 1 99 ? -9.605 6.612 -8.338 1.00 75.31 99 ASP A O 1
ATOM 754 N N . MET A 1 100 ? -8.416 8.332 -7.516 1.00 69.25 100 MET A N 1
ATOM 755 C CA . MET A 1 100 ? -7.504 7.515 -6.710 1.00 69.25 100 MET A CA 1
ATOM 756 C C . MET A 1 100 ? -8.188 6.903 -5.472 1.00 69.25 100 MET A C 1
ATOM 758 O O . MET A 1 100 ? -7.616 6.030 -4.824 1.00 69.25 100 MET A O 1
ATOM 762 N N . PHE A 1 101 ? -9.419 7.328 -5.159 1.00 65.94 101 PHE A N 1
ATOM 763 C CA . PHE A 1 101 ? -10.201 6.899 -3.996 1.00 65.94 101 PHE A CA 1
ATOM 764 C C . PHE A 1 101 ? -11.057 5.641 -4.236 1.00 65.94 101 PHE A C 1
ATOM 766 O O . PHE A 1 101 ? -11.621 5.098 -3.287 1.00 65.94 101 PHE A O 1
ATOM 773 N N . LYS A 1 102 ? -11.167 5.145 -5.478 1.00 56.44 102 LYS A N 1
ATOM 774 C CA . LYS A 1 102 ? -12.224 4.206 -5.922 1.00 56.44 102 LYS A CA 1
ATOM 775 C C . LYS A 1 102 ? -12.276 2.812 -5.257 1.00 56.44 102 LYS A C 1
ATOM 777 O O . LYS A 1 102 ? -13.084 1.990 -5.669 1.00 56.44 102 LYS A O 1
ATOM 782 N N . ALA A 1 103 ? -11.493 2.541 -4.214 1.00 53.00 103 ALA A N 1
ATOM 783 C CA . ALA A 1 103 ? -11.507 1.271 -3.484 1.00 53.00 103 ALA A CA 1
ATOM 784 C C . ALA A 1 103 ? -11.542 1.401 -1.946 1.00 53.00 103 ALA A C 1
ATOM 786 O O . ALA A 1 103 ? -11.351 0.402 -1.256 1.00 53.00 103 ALA A O 1
ATOM 787 N N . PHE A 1 104 ? -11.777 2.594 -1.384 1.00 57.69 104 PHE A N 1
ATOM 788 C CA . PHE A 1 104 ? -11.700 2.799 0.068 1.00 57.69 104 PHE A CA 1
ATOM 789 C C . PHE A 1 104 ? -13.063 2.843 0.756 1.00 57.69 104 PHE A C 1
ATOM 791 O O . PHE A 1 104 ? -13.932 3.648 0.416 1.00 57.69 104 PHE A O 1
ATOM 798 N N . ALA A 1 105 ? -13.219 2.019 1.794 1.00 56.28 105 ALA A N 1
ATOM 799 C CA . ALA A 1 105 ? -14.289 2.182 2.765 1.00 56.28 105 ALA A CA 1
ATOM 800 C C . ALA A 1 105 ? -14.067 3.495 3.535 1.00 56.28 105 ALA A C 1
ATOM 802 O O . ALA A 1 105 ? -12.980 3.750 4.051 1.00 56.28 105 ALA A O 1
ATOM 803 N N . ARG A 1 106 ? -15.092 4.350 3.609 1.00 60.50 106 ARG A N 1
ATOM 804 C CA . ARG A 1 106 ? -15.073 5.504 4.516 1.00 60.50 106 ARG A CA 1
ATOM 805 C C . ARG A 1 106 ? -15.232 4.990 5.945 1.00 60.50 106 ARG A C 1
ATOM 807 O O . ARG A 1 106 ? -16.125 4.180 6.196 1.00 60.50 106 ARG A O 1
ATOM 814 N N . LEU A 1 107 ? -14.423 5.490 6.879 1.00 58.50 107 LEU A N 1
ATOM 815 C CA . LEU A 1 107 ? -14.749 5.328 8.294 1.00 58.50 107 LEU A CA 1
ATOM 816 C C . LEU A 1 107 ? -16.083 6.002 8.578 1.00 58.50 107 LEU A C 1
ATOM 818 O O . LEU A 1 107 ? -16.392 7.067 8.034 1.00 58.50 107 LEU A O 1
ATOM 822 N N . ARG A 1 108 ? -16.878 5.368 9.436 1.00 64.69 108 ARG A N 1
ATOM 823 C CA . ARG A 1 108 ? -18.065 6.017 9.981 1.00 64.69 108 ARG A CA 1
ATOM 824 C C . ARG A 1 108 ? -17.607 7.151 10.889 1.00 64.69 108 ARG A C 1
ATOM 826 O O . ARG A 1 108 ? -16.708 6.954 11.707 1.00 64.69 108 ARG A O 1
ATOM 833 N N . ALA A 1 109 ? -18.247 8.309 10.769 1.00 64.12 109 ALA A N 1
ATOM 834 C CA . ALA A 1 109 ? -18.101 9.356 11.767 1.00 64.12 109 ALA A CA 1
ATOM 835 C C . ALA A 1 109 ? -18.576 8.814 13.126 1.00 64.12 109 ALA A C 1
ATOM 837 O O . ALA A 1 109 ? -19.589 8.112 13.189 1.00 64.12 109 ALA A O 1
ATOM 838 N N . CYS A 1 110 ? -17.826 9.098 14.191 1.00 67.00 110 CYS A N 1
ATOM 839 C CA . CYS A 1 110 ? -18.298 8.831 15.548 1.00 67.00 110 CYS A CA 1
ATOM 840 C C . CYS A 1 110 ? -19.489 9.763 15.854 1.00 67.00 110 CYS A C 1
ATOM 842 O O . CYS A 1 110 ? -19.518 10.886 15.340 1.00 67.00 110 CYS A O 1
ATOM 844 N N . ALA A 1 111 ? -20.453 9.279 16.643 1.00 60.94 111 ALA A N 1
ATOM 845 C CA . ALA A 1 111 ? -21.574 10.078 17.148 1.00 60.94 111 ALA A CA 1
ATOM 846 C C . ALA A 1 111 ? -21.117 11.097 18.201 1.00 60.94 111 ALA A C 1
ATOM 848 O O . ALA A 1 111 ? -20.115 10.804 18.898 1.00 60.94 111 ALA A O 1
#

Sequence (111 aa):
MRPASMTATREIHRLGEADARFAFDVFRHRCGRVPVWTRKVALGETVAITGPSGNRLPPAEWRADLVGDETGIPVIARIFAGLAAGTCGTTRLFVPSEDMFKAFARLRACA

InterPro domains:
  IPR039261 Ferredoxin-NADP reductase (FNR), nucleotide-binding domain [G3DSA:3.40.50.80] (58-109)

Radius of gyration: 16.28 Å; chains: 1; bounding box: 38×42×37 Å